Protein AF-A0A971VA96-F1 (afdb_monomer_lite)

Secondary structure (DSSP, 8-state):
---SSSSSTTSSS--------------------------PPPSEEEEEE-SS--TTSEEEEEEEEEETTEEEEEEEEEEETT--BGGG-HHHHHHHHHHHS--HHHHHHTT-

Sequence (112 aa):
MKKVLGLVLAVFLIIGVLAACASSGDKGSQDQGKGTEPVAYKDGTYQAEEPDFDDHGWKAQIQIKVEGGKITDVTYDEVNEEGLKKSEDEEYHNNFKEQKDVDLLDAFGKLQ

Foldseek 3Di:
DDPDPPPPPPPPPPPDDDDDDDDDDDDDDDPPPPPPPPQFADFDKDKDKDPDADPVQKIKIKIWGHDPSDTPDIDIFIAGPVRDTCLNDPVNQVVCCVVPVDRVVVVVVVVD

Radius of gyration: 28.67 Å; chains: 1; bounding box: 64×66×47 Å

Structure (mmCIF, N/CA/C/O backbone):
data_AF-A0A971VA96-F1
#
_entry.id   AF-A0A971VA96-F1
#
loop_
_atom_site.group_PDB
_atom_site.id
_atom_site.type_symbol
_atom_site.label_atom_id
_atom_site.label_alt_id
_atom_site.label_comp_id
_atom_site.label_asym_id
_atom_site.label_entity_id
_atom_site.label_seq_id
_atom_site.pdbx_PDB_ins_code
_atom_site.Cartn_x
_atom_site.Cartn_y
_atom_site.Cartn_z
_atom_site.occupancy
_atom_site.B_iso_or_equiv
_atom_site.auth_seq_id
_atom_site.auth_comp_id
_atom_site.auth_asym_id
_atom_site.auth_atom_id
_atom_site.pdbx_PDB_model_num
ATOM 1 N N . MET A 1 1 ? 0.901 -53.853 26.132 1.00 38.78 1 MET A N 1
ATOM 2 C CA . MET A 1 1 ? 0.193 -54.311 24.916 1.00 38.78 1 MET A CA 1
ATOM 3 C C . MET A 1 1 ? -1.237 -54.664 25.346 1.00 38.78 1 MET A C 1
ATOM 5 O O . MET A 1 1 ? -1.460 -55.776 25.770 1.00 38.78 1 MET A O 1
ATOM 9 N N . LYS A 1 2 ? -2.163 -53.729 25.600 1.00 43.94 2 LYS A N 1
ATOM 10 C CA . LYS A 1 2 ? -2.788 -52.666 24.773 1.00 43.94 2 LYS A CA 1
ATOM 11 C C . LYS A 1 2 ? -3.829 -53.137 23.737 1.00 43.94 2 LYS A C 1
ATOM 13 O O . LYS A 1 2 ? -4.241 -52.334 22.912 1.00 43.94 2 LYS A O 1
ATOM 18 N N . LYS A 1 3 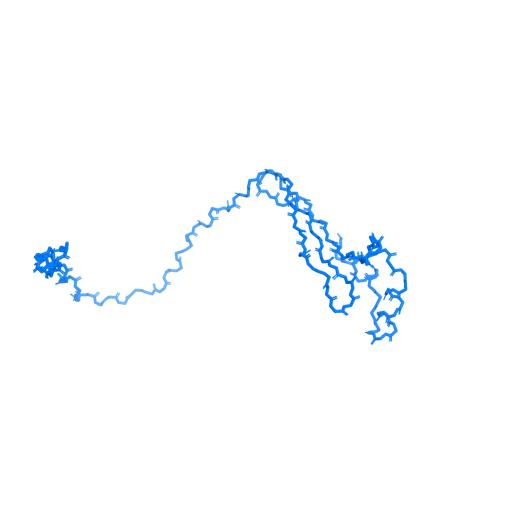? -4.265 -54.400 23.746 1.00 55.81 3 LYS A N 1
ATOM 19 C CA . LYS A 1 3 ? -5.236 -54.897 22.751 1.00 55.81 3 LYS A CA 1
ATOM 20 C C . LYS A 1 3 ? -6.380 -55.689 23.377 1.00 55.81 3 LYS A C 1
ATOM 22 O O . LYS A 1 3 ? -6.585 -56.839 23.026 1.00 55.81 3 LYS A O 1
ATOM 27 N N . VAL A 1 4 ? -7.111 -55.082 24.313 1.00 57.19 4 VAL A N 1
ATOM 28 C CA . VAL A 1 4 ? -8.420 -55.628 24.731 1.00 57.19 4 VAL A CA 1
ATOM 29 C C . VAL A 1 4 ? -9.454 -54.566 25.133 1.00 57.19 4 VAL A C 1
ATOM 31 O O . VAL A 1 4 ? -10.561 -54.909 25.519 1.00 57.19 4 VAL A O 1
ATOM 34 N N . LEU A 1 5 ? -9.147 -53.270 25.001 1.00 51.03 5 LEU A N 1
ATOM 35 C CA . LEU A 1 5 ? -10.043 -52.194 25.458 1.00 51.03 5 LEU A CA 1
ATOM 36 C C . LEU A 1 5 ? -10.902 -51.572 24.335 1.00 51.03 5 LEU A C 1
ATOM 38 O O . LEU A 1 5 ? -11.642 -50.629 24.573 1.00 51.03 5 LEU A O 1
ATOM 42 N N . GLY A 1 6 ? -10.809 -52.082 23.103 1.00 47.28 6 GLY A N 1
ATOM 43 C CA . GLY A 1 6 ? -11.418 -51.455 21.920 1.00 47.28 6 GLY A CA 1
ATOM 44 C C . GLY A 1 6 ? -12.809 -51.953 21.517 1.00 47.28 6 GLY A C 1
ATOM 45 O O . GLY A 1 6 ? -13.366 -51.410 20.573 1.00 47.28 6 GLY A O 1
ATOM 46 N N . LEU A 1 7 ? -13.374 -52.975 22.172 1.00 50.09 7 LEU A N 1
ATOM 47 C CA . LEU A 1 7 ? -14.559 -53.676 21.641 1.00 50.09 7 LEU A CA 1
ATOM 48 C C . LEU A 1 7 ? -15.854 -53.489 22.456 1.00 50.09 7 LEU A C 1
ATOM 50 O O . LEU A 1 7 ? -16.868 -54.088 22.125 1.00 50.09 7 LEU A O 1
ATOM 54 N N . VAL A 1 8 ? -15.853 -52.646 23.496 1.00 50.09 8 VAL A N 1
ATOM 55 C CA . VAL A 1 8 ? -17.038 -52.426 24.360 1.00 50.09 8 VAL A CA 1
ATOM 56 C C . VAL A 1 8 ? -17.703 -51.055 24.133 1.00 50.09 8 VAL A C 1
ATOM 58 O O . VAL A 1 8 ? -18.845 -50.852 24.528 1.00 50.09 8 VAL A O 1
ATOM 61 N N . LEU A 1 9 ? -17.066 -50.128 23.406 1.00 47.84 9 LEU A N 1
ATOM 62 C CA . LEU A 1 9 ? -17.599 -48.771 23.186 1.00 47.84 9 LEU A CA 1
ATOM 63 C C . LEU A 1 9 ? -18.414 -48.592 21.887 1.00 47.84 9 LEU A C 1
ATOM 65 O O . LEU A 1 9 ? -18.721 -47.467 21.509 1.00 47.84 9 LEU A O 1
ATOM 69 N N . ALA A 1 10 ? -18.755 -49.679 21.190 1.00 50.53 10 ALA A N 1
ATOM 70 C CA . ALA A 1 10 ? -19.492 -49.639 19.918 1.00 50.53 10 ALA A CA 1
ATOM 71 C C . ALA A 1 10 ? -21.003 -49.925 20.057 1.00 50.53 10 ALA A C 1
ATOM 73 O O . ALA A 1 10 ? -21.708 -49.997 19.057 1.00 50.53 10 ALA A O 1
ATOM 74 N N . VAL A 1 11 ? -21.517 -50.082 21.284 1.00 52.22 11 VAL A N 1
ATOM 75 C CA . VAL A 1 11 ? -22.909 -50.515 21.542 1.00 52.22 11 VAL A CA 1
ATOM 76 C C . VAL A 1 11 ? -23.820 -49.376 22.047 1.00 52.22 11 VAL A C 1
ATOM 78 O O . VAL A 1 11 ? -25.026 -49.560 22.145 1.00 52.22 11 VAL A O 1
ATOM 81 N N . PHE A 1 12 ? -23.299 -48.167 22.301 1.00 50.50 12 PHE A N 1
ATOM 82 C CA . PHE A 1 12 ? -24.062 -47.089 22.965 1.00 50.50 12 PHE A CA 1
ATOM 83 C C . PHE A 1 12 ? -24.484 -45.882 22.102 1.00 50.50 12 PHE A C 1
ATOM 85 O O . PHE A 1 12 ? -25.000 -44.913 22.647 1.00 50.50 12 PHE A O 1
ATOM 92 N N . LEU A 1 13 ? -24.334 -45.912 20.773 1.00 45.31 13 LEU A N 1
ATOM 93 C CA . LEU A 1 13 ? -24.654 -44.758 19.904 1.00 45.31 13 LEU A CA 1
ATOM 94 C C . LEU A 1 13 ? -25.685 -45.061 18.798 1.00 45.31 13 LEU A C 1
ATOM 96 O O . LEU A 1 13 ? -25.607 -44.520 17.701 1.00 45.31 13 LEU A O 1
ATOM 100 N N . ILE A 1 14 ? -26.674 -45.918 19.088 1.00 56.66 14 ILE A N 1
ATOM 101 C CA . ILE A 1 14 ? -27.770 -46.274 18.154 1.00 56.66 14 ILE A CA 1
ATOM 102 C C . ILE A 1 14 ? -29.154 -45.821 18.673 1.00 56.66 14 ILE A C 1
ATOM 104 O O . ILE A 1 14 ? -30.185 -46.321 18.241 1.00 56.66 14 ILE A O 1
ATOM 108 N N . ILE A 1 15 ? -29.230 -44.859 19.599 1.00 58.12 15 ILE A N 1
ATOM 109 C CA . ILE A 1 15 ? -30.517 -44.316 20.075 1.00 58.12 15 ILE A CA 1
ATOM 110 C C . ILE A 1 15 ? -30.542 -42.816 19.789 1.00 58.12 15 ILE A C 1
ATOM 112 O O . ILE A 1 15 ? -29.978 -42.030 20.542 1.00 58.12 15 ILE A O 1
ATOM 116 N N . GLY A 1 16 ? -31.167 -42.416 18.679 1.00 53.19 16 GLY A N 1
ATOM 117 C CA . GLY A 1 16 ? -31.333 -40.993 18.367 1.00 53.19 16 GLY A CA 1
ATOM 118 C C . GLY A 1 16 ? -31.864 -40.624 16.981 1.00 53.19 16 GLY A C 1
ATOM 119 O O . GLY A 1 16 ? -31.996 -39.438 16.703 1.00 53.19 16 GLY A O 1
ATOM 120 N N . VAL A 1 17 ? -32.199 -41.580 16.111 1.00 57.66 17 VAL A N 1
ATOM 121 C CA . VAL A 1 17 ? -32.954 -41.293 14.880 1.00 57.66 17 VAL A CA 1
ATOM 122 C C . VAL A 1 17 ? -34.384 -41.759 15.106 1.00 57.66 17 VAL A C 1
ATOM 124 O O . VAL A 1 17 ? -34.572 -42.962 15.220 1.00 57.66 17 VAL A O 1
ATOM 127 N N . LEU A 1 18 ? -35.344 -40.829 15.218 1.00 54.72 18 LEU A N 1
ATOM 128 C CA . LEU A 1 18 ? -36.775 -40.974 14.865 1.00 54.72 18 LEU A CA 1
ATOM 129 C C . LEU A 1 18 ? -37.579 -39.748 15.353 1.00 54.72 18 LEU A C 1
ATOM 131 O O . LEU A 1 18 ? -38.277 -39.805 16.359 1.00 54.72 18 LEU A O 1
ATOM 135 N N . ALA A 1 19 ? -37.495 -38.635 14.622 1.00 58.72 19 ALA A N 1
ATOM 136 C CA . ALA A 1 19 ? -38.534 -37.596 14.607 1.00 58.72 19 ALA A CA 1
ATOM 137 C C . ALA A 1 19 ? -38.423 -36.758 13.322 1.00 58.72 19 ALA A C 1
ATOM 139 O O . ALA A 1 19 ? -38.216 -35.550 13.348 1.00 58.72 19 ALA A O 1
ATOM 140 N N . ALA A 1 20 ? -38.521 -37.427 12.175 1.00 54.91 20 ALA A N 1
ATOM 141 C CA . ALA A 1 20 ? -38.694 -36.785 10.881 1.00 54.91 20 ALA A CA 1
ATOM 142 C C . ALA A 1 20 ? -39.774 -37.554 10.120 1.00 54.91 20 ALA A C 1
ATOM 144 O O . ALA A 1 20 ? -39.507 -38.646 9.628 1.00 54.91 20 ALA A O 1
ATOM 145 N N . CYS A 1 21 ? -40.997 -37.014 10.120 1.00 54.16 21 CYS A N 1
ATOM 146 C CA . CYS A 1 21 ? -41.894 -36.946 8.964 1.00 54.16 21 CYS A CA 1
ATOM 147 C C . CYS A 1 21 ? -43.249 -36.323 9.346 1.00 54.16 21 CYS A C 1
ATOM 149 O O . CYS A 1 21 ? -43.825 -36.642 10.380 1.00 54.16 21 CYS A O 1
ATOM 151 N N . ALA A 1 22 ? -43.757 -35.526 8.403 1.00 39.28 22 ALA A N 1
ATOM 152 C CA . ALA A 1 22 ? -45.149 -35.124 8.194 1.00 39.28 22 ALA A CA 1
ATOM 153 C C . ALA A 1 22 ? -45.695 -33.897 8.952 1.00 39.28 22 ALA A C 1
ATOM 155 O O . ALA A 1 22 ? -46.414 -34.000 9.938 1.00 39.28 22 ALA A O 1
ATOM 156 N N . SER A 1 23 ? -45.477 -32.727 8.344 1.00 36.31 23 SER A N 1
ATOM 157 C CA . SER A 1 23 ? -46.556 -31.773 8.044 1.00 36.31 23 SER A CA 1
ATOM 158 C C . SER A 1 23 ? -46.052 -30.771 7.000 1.00 36.31 23 SER A C 1
ATOM 160 O O . SER A 1 23 ? -45.535 -29.707 7.337 1.00 36.31 23 SER A O 1
ATOM 162 N N . SER A 1 24 ? -46.191 -31.122 5.720 1.00 45.59 24 SER A N 1
ATOM 163 C CA . SER A 1 24 ? -46.091 -30.164 4.620 1.00 45.59 24 SER A CA 1
ATOM 164 C C . SER A 1 24 ? -47.250 -29.177 4.724 1.00 45.59 24 SER A C 1
ATOM 166 O O . SER A 1 24 ? -48.396 -29.520 4.448 1.00 45.59 24 SER A O 1
ATOM 168 N N . GLY A 1 25 ? -46.935 -27.956 5.142 1.00 35.69 25 GLY A N 1
ATOM 169 C CA . GLY A 1 25 ? -47.775 -26.781 4.987 1.00 35.69 25 GLY A CA 1
ATOM 170 C C . GLY A 1 25 ? -46.942 -25.718 4.293 1.00 35.69 25 GLY A C 1
ATOM 171 O O . GLY A 1 25 ? -46.106 -25.084 4.929 1.00 35.69 25 GLY A O 1
ATOM 172 N N . ASP A 1 26 ? -47.157 -25.590 2.988 1.00 45.41 26 ASP A N 1
ATOM 173 C CA . ASP A 1 26 ? -46.724 -24.474 2.153 1.00 45.41 26 ASP A CA 1
ATOM 174 C C . ASP A 1 26 ? -47.045 -23.144 2.856 1.00 45.41 26 ASP A C 1
ATOM 176 O O . ASP A 1 26 ? -48.208 -22.786 3.042 1.00 45.41 26 ASP A O 1
ATOM 180 N N . LYS A 1 27 ? -46.007 -22.445 3.321 1.00 35.41 27 LYS A N 1
ATOM 181 C CA . LYS A 1 27 ? -46.059 -21.026 3.674 1.00 35.41 27 LYS A CA 1
ATOM 182 C C . LYS A 1 27 ? -44.789 -20.393 3.151 1.00 35.41 27 LYS A C 1
ATOM 184 O O . LYS A 1 27 ? -43.687 -20.809 3.502 1.00 35.41 27 LYS A O 1
ATOM 189 N N . GLY A 1 28 ? -45.013 -19.443 2.250 1.00 36.50 28 GLY A N 1
ATOM 190 C CA . GLY A 1 28 ? -44.010 -18.790 1.438 1.00 36.50 28 GLY A CA 1
ATOM 191 C C . GLY A 1 28 ? -42.816 -18.267 2.220 1.00 36.50 28 GLY A C 1
ATOM 192 O O . GLY A 1 28 ? -42.876 -18.013 3.422 1.00 36.50 28 GLY A O 1
ATOM 193 N N . SER A 1 29 ? -41.734 -18.112 1.462 1.00 38.41 29 SER A N 1
ATOM 194 C CA . SER A 1 29 ? -40.509 -17.426 1.838 1.00 38.41 29 SER A CA 1
ATOM 195 C C . SER A 1 29 ? -40.835 -16.130 2.583 1.00 38.41 29 SER A C 1
ATOM 197 O O . SER A 1 29 ? -41.178 -15.107 1.994 1.00 38.41 29 SER A O 1
ATOM 199 N N . GLN A 1 30 ? -40.779 -16.216 3.908 1.00 37.88 30 GLN A N 1
ATOM 200 C CA . GLN A 1 30 ? -40.682 -15.069 4.781 1.00 37.88 30 GLN A CA 1
ATOM 201 C C . GLN A 1 30 ? -39.191 -14.771 4.874 1.00 37.88 30 GLN A C 1
ATOM 203 O O . GLN A 1 30 ? -38.437 -15.516 5.501 1.00 37.88 30 GLN A O 1
ATOM 208 N N . ASP A 1 31 ? -38.793 -13.703 4.193 1.00 51.81 31 ASP A N 1
ATOM 209 C CA . ASP A 1 31 ? -37.586 -12.938 4.467 1.00 51.81 31 ASP A CA 1
ATOM 210 C C . ASP A 1 31 ? -37.535 -12.634 5.973 1.00 51.81 31 ASP A C 1
ATOM 212 O O . ASP A 1 31 ? -38.160 -11.704 6.484 1.00 51.81 31 ASP A O 1
ATOM 216 N N . GLN A 1 32 ? -36.875 -13.514 6.726 1.00 41.84 32 GLN A N 1
ATOM 217 C CA . GLN A 1 32 ? -36.455 -13.232 8.085 1.00 41.84 32 GLN A CA 1
ATOM 218 C C . GLN A 1 32 ? -35.133 -12.488 7.977 1.00 41.84 32 GLN A C 1
ATOM 220 O O . GLN A 1 32 ? -34.059 -13.089 8.027 1.00 41.84 32 GLN A O 1
ATOM 225 N N . GLY A 1 33 ? -35.238 -11.163 7.870 1.00 53.09 33 GLY A N 1
ATOM 226 C CA . GLY A 1 33 ? -34.182 -10.237 8.248 1.00 53.09 33 GLY A CA 1
ATOM 227 C C . GLY A 1 33 ? -33.763 -10.509 9.692 1.00 53.09 33 GLY A C 1
ATOM 228 O O . GLY A 1 33 ? -34.261 -9.903 10.640 1.00 53.09 33 GLY A O 1
ATOM 229 N N . LYS A 1 34 ? -32.851 -11.465 9.869 1.00 45.34 34 LYS A N 1
ATOM 230 C CA . LYS A 1 34 ? -32.048 -11.608 11.073 1.00 45.34 34 LYS A CA 1
ATOM 231 C C . LYS A 1 34 ? -31.153 -10.381 11.084 1.00 45.34 34 LYS A C 1
ATOM 233 O O . LYS A 1 34 ? -30.230 -10.309 10.281 1.00 45.34 34 LYS A O 1
ATOM 238 N N . GLY A 1 35 ? -31.490 -9.405 11.927 1.00 49.19 35 GLY A N 1
ATOM 239 C CA . GLY A 1 35 ? -30.699 -8.195 12.109 1.00 49.19 35 GLY A CA 1
ATOM 240 C C . GLY A 1 35 ? -29.224 -8.560 12.208 1.00 49.19 35 GLY A C 1
ATOM 241 O O . GLY A 1 35 ? -28.807 -9.258 13.135 1.00 49.19 35 GLY A O 1
ATOM 242 N N . THR A 1 36 ? -28.456 -8.153 11.202 1.00 57.31 36 THR A N 1
ATOM 243 C CA . THR A 1 36 ? -27.004 -8.171 11.269 1.00 57.31 36 THR A CA 1
ATOM 244 C C . THR A 1 36 ? -26.643 -7.107 12.290 1.00 57.31 36 THR A C 1
ATOM 246 O O . THR A 1 36 ? -26.555 -5.929 11.954 1.00 57.31 36 THR A O 1
ATOM 249 N N . GLU A 1 37 ? -26.496 -7.504 13.553 1.00 66.00 37 GLU A N 1
ATOM 250 C CA . GLU A 1 37 ? -25.737 -6.697 14.502 1.00 66.00 37 GLU A CA 1
ATOM 251 C C . GLU A 1 37 ? -24.400 -6.371 13.821 1.00 66.00 37 GLU A C 1
ATOM 253 O O . GLU A 1 37 ? -23.731 -7.301 13.346 1.00 66.00 37 GLU A O 1
ATOM 258 N N . PRO A 1 38 ? -24.031 -5.087 13.668 1.00 72.00 38 PRO A N 1
ATOM 259 C CA . PRO A 1 38 ? -22.781 -4.736 13.024 1.00 72.00 38 PRO A CA 1
ATOM 260 C C . PRO A 1 38 ? -21.653 -5.387 13.819 1.00 72.00 38 PRO A C 1
ATOM 262 O O . PRO A 1 38 ? -21.464 -5.100 15.001 1.00 72.00 38 PRO A O 1
ATOM 265 N N . VAL A 1 39 ? -20.918 -6.295 13.177 1.00 77.19 39 VAL A N 1
ATOM 266 C CA . VAL A 1 39 ? -19.699 -6.851 13.760 1.00 77.19 39 VAL A CA 1
ATOM 267 C C . VAL A 1 39 ? -18.751 -5.676 13.984 1.00 77.19 39 VAL A C 1
ATOM 269 O O . VAL A 1 39 ? -18.295 -5.053 13.028 1.00 77.19 39 VAL A O 1
ATOM 272 N N . ALA A 1 40 ? -18.508 -5.341 15.249 1.00 89.94 40 ALA A N 1
ATOM 273 C CA . ALA A 1 40 ? -17.549 -4.319 15.635 1.00 89.94 40 ALA A CA 1
ATOM 274 C C . ALA A 1 40 ? -16.157 -4.952 15.717 1.00 89.94 40 ALA A C 1
ATOM 276 O O . ALA A 1 40 ? -15.954 -5.939 16.432 1.00 89.94 40 ALA A O 1
ATOM 277 N N . TYR A 1 41 ? -15.201 -4.391 14.981 1.00 95.56 41 TYR A N 1
ATOM 278 C CA . TYR A 1 41 ? -13.802 -4.788 15.099 1.00 95.56 41 TYR A CA 1
ATOM 279 C C . TYR A 1 41 ? -13.240 -4.348 16.455 1.00 95.56 41 TYR A C 1
ATOM 281 O O . TYR A 1 41 ? -13.777 -3.458 17.112 1.00 95.56 41 TYR A O 1
ATOM 289 N N . LYS A 1 42 ? -12.159 -4.984 16.904 1.00 96.94 42 LYS A N 1
ATOM 290 C CA . LYS A 1 42 ? -11.422 -4.462 18.056 1.00 96.94 42 LYS A CA 1
ATOM 291 C C . LYS A 1 42 ? -10.632 -3.241 17.601 1.00 96.94 42 LYS A C 1
ATOM 293 O O . LYS A 1 42 ? -10.017 -3.283 16.541 1.00 96.94 42 LYS A O 1
ATOM 298 N N . ASP A 1 43 ? -10.650 -2.189 18.405 1.00 97.94 43 ASP A N 1
ATOM 299 C CA . ASP A 1 43 ? -9.842 -1.004 18.139 1.00 97.94 43 ASP A CA 1
ATOM 300 C C . ASP A 1 43 ? -8.351 -1.357 18.185 1.00 97.94 43 ASP A C 1
ATOM 302 O O . ASP A 1 43 ? -7.909 -2.170 19.006 1.00 97.94 43 ASP A O 1
ATOM 306 N N . GLY A 1 44 ? -7.577 -0.736 17.300 1.00 98.38 44 GLY A N 1
ATOM 307 C CA . GLY A 1 44 ? -6.146 -0.974 17.188 1.00 98.38 44 GLY A CA 1
ATOM 308 C C . GLY A 1 44 ? -5.585 -0.669 15.805 1.00 98.38 44 GLY A C 1
ATOM 309 O O . GLY A 1 44 ? -6.314 -0.359 14.864 1.00 98.38 44 GLY A O 1
ATOM 310 N N . THR A 1 45 ? -4.265 -0.788 15.701 1.00 98.62 45 THR A N 1
ATOM 311 C CA . THR A 1 45 ? -3.539 -0.743 14.432 1.00 98.62 45 THR A CA 1
ATOM 312 C C . THR A 1 45 ? -3.083 -2.152 14.092 1.00 98.62 45 THR A C 1
ATOM 314 O O . THR A 1 45 ? -2.414 -2.805 14.893 1.00 98.62 45 THR A O 1
ATOM 317 N N . TYR A 1 46 ? -3.447 -2.613 12.904 1.00 98.50 46 TYR A N 1
ATOM 318 C CA . TYR A 1 46 ? -3.119 -3.929 12.378 1.00 98.50 46 TYR A CA 1
ATOM 319 C C . TYR A 1 46 ? -2.182 -3.761 11.194 1.00 98.50 46 TYR A C 1
ATOM 321 O O . TYR A 1 46 ? -2.417 -2.896 10.355 1.00 98.50 46 TYR A O 1
ATOM 329 N N . GLN A 1 47 ? -1.135 -4.576 11.128 1.00 98.44 47 GLN A N 1
ATOM 330 C CA . GLN A 1 47 ? -0.174 -4.562 10.032 1.00 98.44 47 GLN A CA 1
ATOM 331 C C . GLN A 1 47 ? 0.008 -5.976 9.492 1.00 98.44 47 GLN A C 1
ATOM 333 O O . GLN A 1 47 ? -0.020 -6.943 10.258 1.00 98.44 47 GLN A O 1
ATOM 338 N N . ALA A 1 48 ? 0.189 -6.080 8.182 1.00 98.38 48 ALA A N 1
ATOM 339 C CA . ALA A 1 48 ? 0.602 -7.302 7.513 1.00 98.38 48 ALA A CA 1
ATOM 340 C C . ALA A 1 48 ? 1.562 -6.956 6.373 1.00 98.38 48 ALA A C 1
ATOM 342 O O . ALA A 1 48 ? 1.466 -5.885 5.775 1.00 98.38 48 ALA A O 1
ATOM 343 N N . GLU A 1 49 ? 2.472 -7.878 6.091 1.00 97.88 49 GLU A N 1
ATOM 344 C CA . GLU A 1 49 ? 3.441 -7.791 5.007 1.00 97.88 49 GLU A CA 1
ATOM 345 C C . GLU A 1 49 ? 3.605 -9.186 4.399 1.00 97.88 49 GLU A C 1
ATOM 347 O O . GLU A 1 49 ? 3.501 -10.191 5.115 1.00 97.88 49 GLU A O 1
ATOM 352 N N . GLU A 1 50 ? 3.824 -9.258 3.090 1.00 98.25 50 GLU A N 1
ATOM 353 C CA . GLU A 1 50 ? 4.197 -10.510 2.439 1.00 98.25 50 GLU A CA 1
ATOM 354 C C . GLU A 1 50 ? 5.589 -10.976 2.898 1.00 98.25 50 GLU A C 1
ATOM 356 O O . GLU A 1 50 ? 6.488 -10.156 3.094 1.00 98.25 50 GLU A O 1
ATOM 361 N N . PRO A 1 51 ? 5.785 -12.293 3.105 1.00 97.56 51 PRO A N 1
ATOM 362 C CA . PRO A 1 51 ? 7.044 -12.814 3.634 1.00 97.56 51 PRO A CA 1
ATOM 363 C C . PRO A 1 51 ? 8.200 -12.724 2.632 1.00 97.56 51 PRO A C 1
ATOM 365 O O . PRO A 1 51 ? 9.353 -12.631 3.047 1.00 97.56 51 PRO A O 1
ATOM 368 N N . ASP A 1 52 ? 7.884 -12.757 1.339 1.00 98.06 52 ASP A N 1
ATOM 369 C CA . ASP A 1 52 ? 8.831 -12.843 0.236 1.00 98.06 52 ASP A CA 1
ATOM 370 C C . ASP A 1 52 ? 8.490 -11.776 -0.814 1.00 98.06 52 ASP A C 1
ATOM 372 O O . ASP A 1 52 ? 7.335 -11.361 -0.931 1.00 98.06 52 ASP A O 1
ATOM 376 N N . PHE A 1 53 ? 9.493 -11.343 -1.580 1.00 98.31 53 PHE A N 1
ATOM 377 C CA . PHE A 1 53 ? 9.281 -10.520 -2.770 1.00 98.31 53 PHE A CA 1
ATOM 378 C C . PHE A 1 53 ? 8.698 -11.370 -3.906 1.00 98.31 53 PHE A C 1
ATOM 380 O O . PHE A 1 53 ? 9.020 -12.554 -4.036 1.00 98.31 53 PHE A O 1
ATOM 387 N N . ASP A 1 54 ? 7.848 -10.762 -4.726 1.00 97.69 54 ASP A N 1
ATOM 388 C CA . ASP A 1 54 ? 7.311 -11.362 -5.938 1.00 97.69 54 ASP A CA 1
ATOM 389 C C . ASP A 1 54 ? 8.381 -11.474 -7.042 1.00 97.69 54 ASP A C 1
ATOM 391 O O . ASP A 1 54 ? 9.513 -11.001 -6.912 1.00 97.69 54 ASP A O 1
ATOM 395 N N . ASP A 1 55 ? 8.013 -12.079 -8.173 1.00 97.69 55 ASP A N 1
ATOM 396 C CA . ASP A 1 55 ? 8.915 -12.247 -9.323 1.00 97.69 55 ASP A CA 1
ATOM 397 C C . ASP A 1 55 ? 9.365 -10.908 -9.957 1.00 97.69 55 ASP A C 1
ATOM 399 O O . ASP A 1 55 ? 10.243 -10.896 -10.822 1.00 97.69 55 ASP A O 1
ATOM 403 N N . HIS A 1 56 ? 8.775 -9.780 -9.545 1.00 95.19 56 HIS A N 1
ATOM 404 C CA . HIS A 1 56 ? 9.121 -8.427 -9.977 1.00 95.19 56 HIS A CA 1
ATOM 405 C C . HIS A 1 56 ? 9.913 -7.649 -8.914 1.00 95.19 56 HIS A C 1
ATOM 407 O O . HIS A 1 56 ? 10.215 -6.475 -9.135 1.00 95.19 56 HIS A O 1
ATOM 413 N N . GLY A 1 57 ? 10.258 -8.279 -7.788 1.00 97.38 57 GLY A N 1
ATOM 414 C CA . GLY A 1 57 ? 11.042 -7.674 -6.716 1.00 97.38 57 GLY A CA 1
ATOM 415 C C . GLY A 1 57 ? 10.243 -6.765 -5.784 1.00 97.38 57 GLY A C 1
ATOM 416 O O . GLY A 1 57 ? 10.846 -5.919 -5.130 1.00 97.38 57 GLY A O 1
ATOM 417 N N . TRP A 1 58 ? 8.917 -6.918 -5.711 1.00 98.31 58 TRP A N 1
ATOM 418 C CA . TRP A 1 58 ? 8.028 -6.142 -4.841 1.00 98.31 58 TRP A CA 1
ATOM 419 C C . TRP A 1 58 ? 7.363 -7.032 -3.791 1.00 98.31 58 TRP A C 1
ATOM 421 O O . TRP A 1 58 ? 7.054 -8.186 -4.061 1.00 98.31 58 TRP A O 1
ATOM 431 N N . LYS A 1 59 ? 7.099 -6.505 -2.595 1.00 98.19 59 LYS A N 1
ATOM 432 C CA . LYS A 1 59 ? 6.262 -7.176 -1.586 1.00 98.19 59 LYS A CA 1
ATOM 433 C C . LYS A 1 59 ? 5.199 -6.228 -1.056 1.00 98.19 59 LYS A C 1
ATOM 435 O O . LYS A 1 59 ? 5.486 -5.056 -0.802 1.00 98.19 59 LYS A O 1
ATOM 440 N N . ALA A 1 60 ? 3.987 -6.725 -0.856 1.00 98.38 60 ALA A N 1
ATOM 441 C CA . ALA A 1 60 ? 2.895 -5.923 -0.329 1.00 98.38 60 ALA A CA 1
ATOM 442 C C . ALA A 1 60 ? 3.019 -5.685 1.182 1.00 98.38 60 ALA A C 1
ATOM 444 O O . ALA A 1 60 ? 3.327 -6.595 1.953 1.00 98.38 60 ALA A O 1
ATOM 445 N N . GLN A 1 61 ? 2.677 -4.472 1.612 1.00 98.38 61 GLN A N 1
ATOM 446 C CA . GLN A 1 61 ? 2.478 -4.088 3.006 1.00 98.38 61 GLN A CA 1
ATOM 447 C C . GLN A 1 61 ? 1.137 -3.369 3.174 1.00 98.38 61 GLN A C 1
ATOM 449 O O . GLN A 1 61 ? 0.714 -2.575 2.332 1.00 98.38 61 GLN A O 1
ATOM 454 N N . ILE A 1 62 ? 0.458 -3.630 4.287 1.00 98.44 62 ILE A N 1
ATOM 455 C CA . ILE A 1 62 ? -0.803 -2.978 4.632 1.00 98.44 62 ILE A CA 1
ATOM 456 C C . ILE A 1 62 ? -0.836 -2.618 6.112 1.00 98.44 62 ILE A C 1
ATOM 458 O O . ILE A 1 62 ? -0.457 -3.412 6.973 1.00 98.44 62 ILE A O 1
ATOM 462 N N . GLN A 1 63 ? -1.352 -1.431 6.411 1.00 98.44 63 GLN A N 1
ATOM 463 C CA . GLN A 1 63 ? -1.712 -0.995 7.749 1.00 98.44 63 GLN A CA 1
ATOM 464 C C . GLN A 1 63 ? -3.188 -0.602 7.783 1.00 98.44 63 GLN A C 1
ATOM 466 O O . GLN A 1 63 ? -3.647 0.185 6.961 1.00 98.44 63 GLN A O 1
ATOM 471 N N . ILE A 1 64 ? -3.922 -1.113 8.768 1.00 98.44 64 ILE A N 1
ATOM 472 C CA . ILE A 1 64 ? -5.337 -0.813 8.993 1.00 98.44 64 ILE A CA 1
ATOM 473 C C . ILE A 1 64 ? -5.494 -0.235 10.394 1.00 98.44 64 ILE A C 1
ATOM 475 O O . ILE A 1 64 ? -5.060 -0.848 11.373 1.00 98.44 64 ILE A O 1
ATOM 479 N N . LYS A 1 65 ? -6.155 0.917 10.505 1.00 98.44 65 LYS A N 1
ATOM 480 C CA . LYS A 1 65 ? -6.532 1.520 11.784 1.00 98.44 65 LYS A CA 1
ATOM 481 C C . LYS A 1 65 ? -8.014 1.290 12.050 1.00 98.44 65 LYS A C 1
ATOM 483 O O . LYS A 1 65 ? -8.851 1.584 11.199 1.00 98.44 65 LYS A O 1
ATOM 488 N N . VAL A 1 66 ? -8.332 0.773 13.233 1.00 98.25 66 VAL A N 1
ATOM 489 C CA . VAL A 1 66 ? -9.702 0.578 13.712 1.00 98.25 66 VAL A CA 1
ATOM 490 C C . VAL A 1 66 ? -9.951 1.459 14.930 1.00 98.25 66 VAL A C 1
ATOM 492 O O . VAL A 1 66 ? -9.227 1.360 15.922 1.00 98.25 66 VAL A O 1
ATOM 495 N N . GLU A 1 67 ? -10.997 2.280 14.869 1.00 97.31 67 GLU A N 1
ATOM 496 C CA . GLU A 1 67 ? -11.466 3.121 15.974 1.00 97.31 67 GLU A CA 1
ATOM 497 C C . GLU A 1 67 ? -12.994 3.056 16.073 1.00 97.31 67 GLU A C 1
ATOM 499 O O . GLU A 1 67 ? -13.708 3.133 15.068 1.00 97.31 67 GLU A O 1
ATOM 504 N N . GLY A 1 68 ? -13.524 2.897 17.289 1.00 95.81 68 GLY A N 1
ATOM 505 C CA . GLY A 1 68 ? -14.967 2.758 17.501 1.00 95.81 68 GLY A CA 1
AT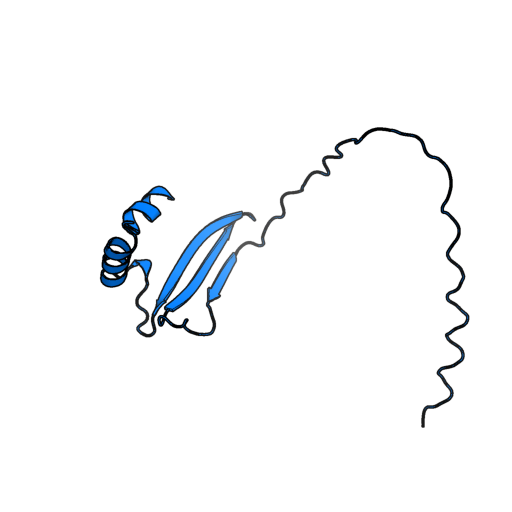OM 506 C C . GLY A 1 68 ? -15.563 1.538 16.789 1.00 95.81 68 GLY A C 1
ATOM 507 O O . GLY A 1 68 ? -16.709 1.576 16.334 1.00 95.81 68 GLY A O 1
ATOM 508 N N . GLY A 1 69 ? -14.771 0.476 16.638 1.00 96.25 69 GLY A N 1
ATOM 509 C CA . GLY A 1 69 ? -15.137 -0.750 15.938 1.00 96.25 69 GLY A CA 1
ATOM 510 C C . GLY A 1 69 ? -15.281 -0.626 14.421 1.00 96.25 69 GLY A C 1
ATOM 511 O O . GLY A 1 69 ? -15.840 -1.531 13.797 1.00 96.25 69 GLY A O 1
ATOM 512 N N . LYS A 1 70 ? -14.790 0.466 13.820 1.00 95.38 70 LYS A N 1
ATOM 513 C CA . LYS A 1 70 ? -14.806 0.724 12.373 1.00 95.38 70 LYS A CA 1
ATOM 514 C C . LYS A 1 70 ? -13.393 0.956 11.862 1.00 95.38 70 LYS A C 1
ATOM 516 O O . LYS A 1 70 ? -12.569 1.514 12.573 1.00 95.38 70 LYS A O 1
ATOM 521 N N . ILE A 1 71 ? -13.136 0.571 10.617 1.00 95.94 71 ILE A N 1
ATOM 522 C CA . ILE A 1 71 ? -11.899 0.942 9.927 1.00 95.94 71 ILE A CA 1
ATOM 523 C C . ILE A 1 71 ? -11.943 2.451 9.668 1.00 95.94 71 ILE A C 1
ATOM 525 O O . ILE A 1 71 ? -12.885 2.927 9.034 1.00 95.94 71 ILE A O 1
ATOM 529 N N . THR A 1 72 ? -10.963 3.187 10.185 1.00 96.69 72 THR A N 1
ATOM 530 C CA . THR A 1 72 ? -10.843 4.641 10.002 1.00 96.69 72 THR A CA 1
ATOM 531 C C . THR A 1 72 ? -9.720 5.035 9.057 1.00 96.69 72 THR A C 1
ATOM 533 O O . THR A 1 72 ? -9.783 6.120 8.491 1.00 96.69 72 THR A O 1
ATOM 536 N N . ASP A 1 73 ? -8.734 4.161 8.855 1.00 96.62 73 ASP A N 1
ATOM 537 C CA . ASP A 1 73 ? -7.627 4.388 7.930 1.00 96.62 73 ASP A CA 1
ATOM 538 C C . ASP A 1 73 ? -7.136 3.060 7.344 1.00 96.62 73 ASP A C 1
ATOM 540 O O . ASP A 1 73 ? -7.119 2.034 8.037 1.00 96.62 73 ASP A O 1
ATOM 544 N N . VAL A 1 74 ? -6.741 3.089 6.072 1.00 95.94 74 VAL A N 1
ATOM 545 C CA . VAL A 1 74 ? -6.056 1.988 5.395 1.00 95.94 74 VAL A CA 1
ATOM 546 C C . VAL A 1 74 ? -4.918 2.583 4.585 1.00 95.94 74 VAL A C 1
ATOM 548 O O . VAL A 1 74 ? -5.144 3.393 3.691 1.00 95.94 74 VAL A O 1
ATOM 551 N N . THR A 1 75 ? -3.703 2.133 4.869 1.00 95.19 75 THR A N 1
ATOM 552 C CA . THR A 1 75 ? -2.519 2.426 4.064 1.00 95.19 75 THR A CA 1
ATOM 553 C C . THR A 1 75 ? -2.052 1.127 3.425 1.00 95.19 75 THR A C 1
ATOM 555 O O . THR A 1 75 ? -1.853 0.141 4.132 1.00 95.19 75 THR A O 1
ATOM 558 N N . TYR A 1 76 ? -1.875 1.118 2.109 1.00 95.94 76 TYR A N 1
ATOM 559 C CA . TYR A 1 76 ? -1.350 -0.018 1.355 1.00 95.94 76 TYR A CA 1
ATOM 560 C C . TYR A 1 76 ? -0.241 0.463 0.429 1.00 95.94 76 TYR A C 1
ATOM 562 O O . TYR A 1 76 ? -0.375 1.522 -0.183 1.00 95.94 76 TYR A O 1
ATOM 570 N N . ASP A 1 77 ? 0.824 -0.323 0.327 1.00 97.12 77 ASP A N 1
ATOM 571 C CA . ASP A 1 77 ? 1.883 -0.114 -0.651 1.00 97.12 77 ASP A CA 1
ATOM 572 C C . ASP A 1 77 ? 2.554 -1.439 -1.004 1.00 97.12 77 ASP A C 1
ATOM 574 O O . ASP A 1 77 ? 2.390 -2.442 -0.309 1.00 97.12 77 ASP A O 1
ATOM 578 N N . GLU A 1 78 ? 3.379 -1.410 -2.037 1.00 97.88 78 GLU A N 1
ATOM 579 C CA . GLU A 1 78 ? 4.356 -2.452 -2.303 1.00 97.88 78 GLU A CA 1
ATOM 580 C C . GLU A 1 78 ? 5.753 -1.850 -2.187 1.00 97.88 78 GLU A C 1
ATOM 582 O O . GLU A 1 78 ? 5.996 -0.744 -2.657 1.00 97.88 78 GLU A O 1
ATOM 587 N N . VAL A 1 79 ? 6.683 -2.549 -1.548 1.00 98.19 79 VAL A N 1
ATOM 588 C CA . VAL A 1 79 ? 8.068 -2.083 -1.400 1.00 98.19 79 VAL A CA 1
ATOM 589 C C . VAL A 1 79 ? 9.023 -3.010 -2.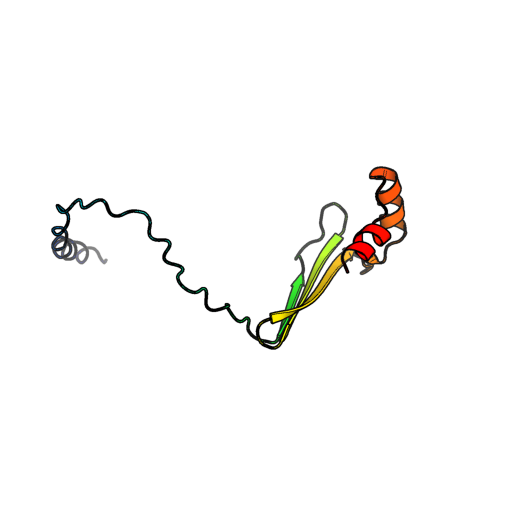115 1.00 98.19 79 VAL A C 1
ATOM 591 O O . VAL A 1 79 ? 8.832 -4.226 -2.091 1.00 98.19 79 VAL A O 1
ATOM 594 N N . ASN A 1 80 ? 10.041 -2.438 -2.748 1.00 97.44 80 ASN A N 1
ATOM 595 C CA . ASN A 1 80 ? 11.103 -3.213 -3.372 1.00 97.44 80 ASN A CA 1
ATOM 596 C C . ASN A 1 80 ? 12.223 -3.559 -2.377 1.00 97.44 80 ASN A C 1
ATOM 598 O O . ASN A 1 80 ? 12.190 -3.159 -1.208 1.00 97.44 80 ASN A O 1
ATOM 602 N N . GLU A 1 81 ? 13.227 -4.310 -2.832 1.00 96.19 81 GLU A N 1
ATOM 603 C CA . GLU A 1 81 ? 14.377 -4.717 -2.008 1.00 96.19 81 GLU A CA 1
ATOM 604 C C . GLU A 1 81 ? 15.175 -3.534 -1.425 1.00 96.19 81 GLU A C 1
ATOM 606 O O . GLU A 1 81 ? 15.823 -3.673 -0.387 1.00 96.19 81 GLU A O 1
ATOM 611 N N . GLU A 1 82 ? 15.101 -2.358 -2.052 1.00 95.81 82 GLU A N 1
ATOM 612 C CA . GLU A 1 82 ? 15.753 -1.123 -1.600 1.00 95.81 82 GLU A CA 1
ATOM 613 C C . GLU A 1 82 ? 14.897 -0.330 -0.595 1.00 95.81 82 GLU A C 1
ATOM 615 O O . GLU A 1 82 ? 15.350 0.669 -0.033 1.00 95.81 82 GLU A O 1
ATOM 620 N N . GLY A 1 83 ? 13.663 -0.775 -0.342 1.00 95.44 83 GLY A N 1
ATOM 621 C CA . GLY A 1 83 ? 12.696 -0.096 0.516 1.00 95.44 83 GLY A CA 1
ATOM 622 C C . GLY A 1 83 ? 11.988 1.085 -0.151 1.00 95.44 83 GLY A C 1
ATOM 623 O O . GLY A 1 83 ? 11.282 1.823 0.539 1.00 95.44 83 GLY A O 1
ATOM 624 N N . LEU A 1 84 ? 12.147 1.270 -1.467 1.00 97.44 84 LEU A N 1
ATOM 625 C CA . LEU A 1 84 ? 11.356 2.229 -2.234 1.00 97.44 84 LEU A CA 1
ATOM 626 C C . LEU A 1 84 ? 9.922 1.712 -2.337 1.00 97.44 84 LEU A C 1
ATOM 628 O O . LEU A 1 84 ? 9.690 0.537 -2.620 1.00 97.44 84 LEU A O 1
ATOM 632 N N . LYS A 1 85 ? 8.962 2.601 -2.107 1.00 97.31 85 LYS A N 1
ATOM 633 C CA . LYS A 1 85 ? 7.543 2.320 -2.290 1.00 97.31 85 LYS A CA 1
ATOM 634 C C . LYS A 1 85 ? 7.156 2.451 -3.750 1.00 97.31 85 LYS A C 1
ATOM 636 O O . LYS A 1 85 ? 7.499 3.434 -4.401 1.00 97.31 85 LYS A O 1
ATOM 641 N N . LYS A 1 86 ? 6.349 1.516 -4.225 1.00 96.62 86 LYS A N 1
ATOM 642 C CA . LYS A 1 86 ? 5.843 1.477 -5.593 1.00 96.62 86 LYS A CA 1
ATOM 643 C C . LYS A 1 86 ? 4.950 2.670 -5.895 1.00 96.62 86 LYS A C 1
ATOM 645 O O . LYS A 1 86 ? 4.988 3.186 -7.003 1.00 96.62 86 LYS A O 1
ATOM 650 N N . SER A 1 87 ? 4.198 3.143 -4.897 1.00 94.88 87 SER A N 1
ATOM 651 C CA . SER A 1 87 ? 3.383 4.362 -5.002 1.00 94.88 87 SER A CA 1
ATOM 652 C C . SER A 1 87 ? 4.200 5.658 -5.124 1.00 94.88 87 SER A C 1
ATOM 654 O O . SER A 1 87 ? 3.651 6.701 -5.480 1.00 94.88 87 SER A O 1
ATOM 656 N N . GLU A 1 88 ? 5.504 5.604 -4.838 1.00 95.12 88 GLU A N 1
ATOM 657 C CA . GLU A 1 88 ? 6.448 6.724 -4.921 1.00 95.12 88 GLU A CA 1
ATOM 658 C C . GLU A 1 88 ? 7.459 6.529 -6.078 1.00 95.12 88 GLU A C 1
ATOM 660 O O . GLU A 1 88 ? 8.296 7.398 -6.320 1.00 95.12 88 GLU A O 1
ATOM 665 N N . ASP A 1 89 ? 7.372 5.421 -6.825 1.00 96.75 89 ASP A N 1
ATOM 666 C CA . ASP A 1 89 ? 8.296 5.064 -7.906 1.00 96.75 89 ASP A CA 1
ATOM 667 C C . ASP A 1 89 ? 7.861 5.679 -9.252 1.00 96.75 89 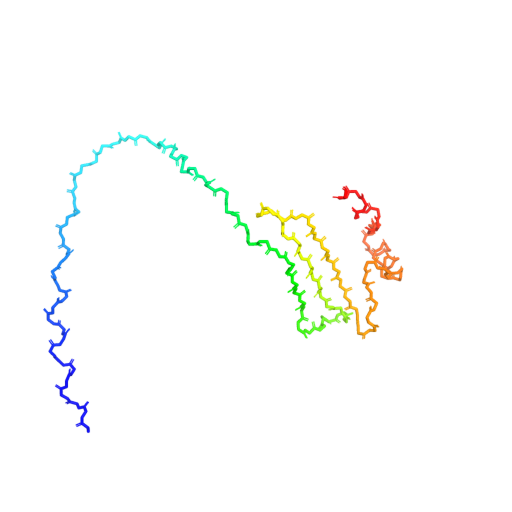ASP A C 1
ATOM 669 O O . ASP A 1 89 ? 6.979 5.179 -9.957 1.00 96.75 89 ASP A O 1
ATOM 673 N N . GLU A 1 90 ? 8.503 6.788 -9.630 1.00 95.81 90 GLU A N 1
ATOM 674 C CA . GLU A 1 90 ? 8.252 7.479 -10.901 1.00 95.81 90 GLU A CA 1
ATOM 675 C C . GLU A 1 90 ? 8.523 6.604 -12.134 1.00 95.81 90 GLU A C 1
ATOM 677 O O . GLU A 1 90 ? 7.807 6.714 -13.135 1.00 95.81 90 GLU A O 1
ATOM 682 N N . GLU A 1 91 ? 9.534 5.734 -12.087 1.00 95.75 91 GLU A N 1
ATOM 683 C CA . GLU A 1 91 ? 9.860 4.849 -13.204 1.00 95.75 91 GLU A CA 1
ATOM 684 C C . GLU A 1 91 ? 8.755 3.808 -13.393 1.00 95.75 91 GLU A C 1
ATOM 686 O O . GLU A 1 91 ? 8.275 3.614 -14.516 1.00 95.75 91 GLU A O 1
ATOM 691 N N . TYR A 1 92 ? 8.280 3.205 -12.300 1.00 95.94 92 TYR A N 1
ATOM 692 C CA . TYR A 1 92 ? 7.154 2.277 -12.343 1.00 95.94 92 TYR A CA 1
ATOM 693 C C . TYR A 1 92 ? 5.900 2.936 -12.928 1.00 95.94 92 TYR A C 1
ATOM 695 O O . TYR A 1 92 ? 5.264 2.372 -13.823 1.00 95.94 92 TYR A O 1
ATOM 703 N N . HIS A 1 93 ? 5.561 4.151 -12.485 1.00 95.69 93 HIS A N 1
ATOM 704 C CA . HIS A 1 93 ? 4.402 4.885 -12.998 1.00 95.69 93 HIS A CA 1
ATOM 705 C C . HIS A 1 93 ? 4.502 5.176 -14.499 1.00 95.69 93 HIS A C 1
ATOM 707 O O . HIS A 1 93 ? 3.530 4.971 -15.232 1.00 95.69 93 HIS A O 1
ATOM 713 N N . ASN A 1 94 ? 5.669 5.622 -14.968 1.00 96.56 94 ASN A N 1
ATOM 714 C CA . ASN A 1 94 ? 5.895 5.916 -16.382 1.00 96.56 94 ASN A CA 1
ATOM 715 C C . ASN A 1 94 ? 5.789 4.648 -17.239 1.00 96.56 94 ASN A C 1
ATOM 717 O O . ASN A 1 94 ? 5.057 4.637 -18.231 1.00 96.56 94 ASN A O 1
ATOM 721 N N . ASN A 1 95 ? 6.438 3.562 -16.811 1.00 96.12 95 ASN A N 1
ATOM 722 C CA . ASN A 1 95 ? 6.387 2.271 -17.496 1.00 96.12 95 ASN A CA 1
ATOM 723 C C . ASN A 1 95 ? 4.961 1.698 -17.525 1.00 96.12 95 ASN A C 1
ATOM 725 O O . ASN A 1 95 ? 4.519 1.173 -18.550 1.00 96.12 95 ASN A O 1
ATOM 729 N N . PHE A 1 96 ? 4.209 1.820 -16.426 1.00 95.69 96 PHE A N 1
ATOM 730 C CA . PHE A 1 96 ? 2.820 1.370 -16.369 1.00 95.69 96 PHE A CA 1
ATOM 731 C C . PHE A 1 96 ? 1.932 2.174 -17.320 1.00 95.69 96 PHE A C 1
ATOM 733 O O . PHE A 1 96 ? 1.142 1.588 -18.060 1.00 95.69 96 PHE A O 1
ATOM 740 N N . LYS A 1 97 ? 2.093 3.501 -17.357 1.00 96.62 97 LYS A N 1
ATOM 741 C CA . LYS A 1 97 ? 1.353 4.372 -18.272 1.00 96.62 97 LYS A CA 1
ATOM 742 C C . LYS A 1 97 ? 1.646 4.048 -19.731 1.00 96.62 97 LYS A C 1
ATOM 744 O O . LYS A 1 97 ? 0.709 3.943 -20.513 1.00 96.62 97 LYS A O 1
ATOM 749 N N . GLU A 1 98 ? 2.907 3.829 -20.093 1.00 97.44 98 GLU A N 1
ATOM 750 C CA . GLU A 1 98 ? 3.283 3.456 -21.462 1.00 97.44 98 GLU A CA 1
ATOM 751 C C . GLU A 1 98 ? 2.687 2.102 -21.877 1.00 97.44 98 GLU A C 1
ATOM 753 O O . GLU A 1 98 ? 2.168 1.957 -22.982 1.00 97.44 98 GLU A O 1
ATOM 758 N N . GLN A 1 99 ? 2.714 1.108 -20.985 1.00 96.88 99 GLN A N 1
ATOM 759 C CA . GLN A 1 99 ? 2.253 -0.245 -21.307 1.00 96.88 99 GLN A CA 1
ATOM 760 C C . GLN A 1 99 ? 0.734 -0.423 -21.224 1.00 96.88 99 GLN A C 1
ATOM 762 O O . GLN A 1 99 ? 0.183 -1.301 -21.894 1.00 96.88 99 GLN A O 1
ATOM 767 N N . LYS A 1 100 ? 0.063 0.326 -20.343 1.00 96.25 100 LYS A N 1
ATOM 768 C CA . LYS A 1 100 ? -1.356 0.134 -20.008 1.00 96.25 100 LYS A CA 1
ATOM 769 C C . LYS A 1 100 ? -2.250 1.298 -20.415 1.00 96.25 100 LYS A C 1
ATOM 771 O O . LYS A 1 100 ? -3.462 1.136 -20.332 1.00 96.25 100 LYS A O 1
ATOM 776 N N . ASP A 1 101 ? -1.680 2.423 -20.847 1.00 96.19 101 ASP A N 1
ATOM 777 C CA . ASP A 1 101 ? -2.399 3.675 -21.125 1.00 96.19 101 ASP A CA 1
ATOM 778 C C . ASP A 1 101 ? -3.249 4.139 -19.925 1.00 96.19 101 ASP A C 1
ATOM 780 O O . ASP A 1 101 ? -4.383 4.598 -20.048 1.00 96.19 101 ASP A O 1
ATOM 784 N N . VAL A 1 102 ? -2.700 3.962 -18.717 1.00 95.19 102 VAL A N 1
ATOM 785 C CA . VAL A 1 102 ? -3.339 4.324 -17.447 1.00 95.19 102 VAL A CA 1
ATOM 786 C C . VAL A 1 102 ? -2.357 5.121 -16.601 1.00 95.19 102 VAL A C 1
ATOM 788 O O . VAL A 1 102 ? -1.265 4.656 -16.286 1.00 95.19 102 VAL A O 1
ATOM 791 N N . ASP A 1 103 ? -2.771 6.318 -16.199 1.00 95.00 103 ASP A N 1
ATOM 792 C CA . ASP A 1 103 ? -2.038 7.142 -15.245 1.00 95.00 103 ASP A CA 1
ATOM 793 C C . ASP A 1 103 ? -2.414 6.718 -13.818 1.00 95.00 103 ASP A C 1
ATOM 795 O O . ASP A 1 103 ? -3.521 6.993 -13.348 1.00 95.00 103 ASP A O 1
ATOM 799 N N . LEU A 1 104 ? -1.519 5.977 -13.158 1.00 92.50 104 LEU A N 1
ATOM 800 C CA . LEU A 1 104 ? -1.783 5.410 -11.834 1.00 92.50 104 LEU A CA 1
ATOM 801 C C . LEU A 1 104 ? -2.069 6.490 -10.789 1.00 92.50 104 LEU A C 1
ATOM 803 O O . LEU A 1 104 ? -2.983 6.318 -9.987 1.00 92.50 104 LEU A O 1
ATOM 807 N N . LEU A 1 105 ? -1.349 7.614 -10.818 1.00 92.25 105 LEU A N 1
ATOM 808 C CA . LEU A 1 105 ? -1.528 8.685 -9.837 1.00 92.25 105 LEU A CA 1
ATOM 809 C C . LEU A 1 105 ? -2.885 9.376 -10.005 1.00 92.25 105 LEU A C 1
ATOM 811 O O . LEU A 1 105 ? -3.576 9.628 -9.018 1.00 92.25 105 LEU A O 1
ATOM 815 N N . ASP A 1 106 ? -3.310 9.617 -11.248 1.00 94.19 106 ASP A N 1
ATOM 816 C CA . ASP A 1 106 ? -4.656 10.127 -11.537 1.00 94.19 106 ASP A CA 1
ATOM 817 C C . ASP A 1 106 ? -5.749 9.117 -11.143 1.00 94.19 106 ASP A C 1
ATOM 819 O O . ASP A 1 106 ? -6.776 9.494 -10.576 1.00 94.19 106 ASP A O 1
ATOM 823 N N . ALA A 1 107 ? -5.533 7.823 -11.397 1.00 92.62 107 ALA A N 1
ATOM 824 C CA . ALA A 1 107 ? -6.478 6.774 -11.020 1.00 92.62 107 ALA A CA 1
ATOM 825 C C . ALA A 1 107 ? -6.649 6.673 -9.496 1.00 92.62 107 ALA A C 1
ATOM 827 O O . ALA A 1 107 ? -7.782 6.643 -9.015 1.00 92.62 107 ALA A O 1
ATOM 828 N N . PHE A 1 108 ? -5.549 6.672 -8.736 1.00 88.44 108 PHE A N 1
ATOM 829 C CA . PHE A 1 108 ? -5.589 6.664 -7.273 1.00 88.44 108 PHE A CA 1
ATOM 830 C C . PHE A 1 108 ? -6.220 7.937 -6.711 1.00 88.44 108 PHE A C 1
ATOM 832 O O . PHE A 1 108 ? -7.072 7.851 -5.827 1.00 88.44 108 PHE A O 1
ATOM 839 N N . GLY A 1 109 ? -5.884 9.103 -7.267 1.00 89.69 109 GLY A N 1
ATOM 840 C CA . GLY A 1 109 ? -6.449 10.382 -6.837 1.00 89.69 109 GLY A CA 1
ATOM 841 C C . GLY A 1 109 ? -7.973 10.473 -6.978 1.00 89.69 109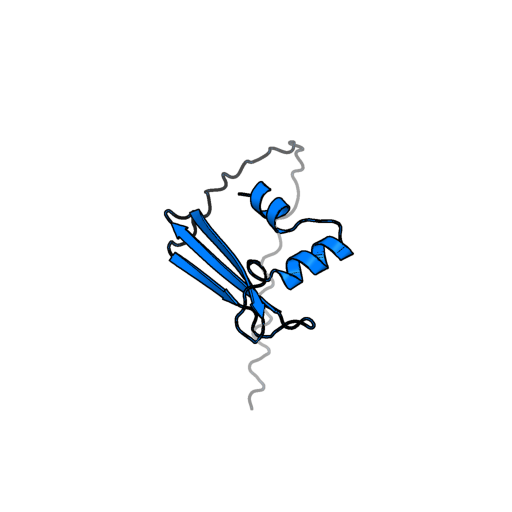 GLY A C 1
ATOM 842 O O . GLY A 1 109 ? -8.606 11.209 -6.232 1.00 89.69 109 GLY A O 1
ATOM 843 N N . LYS A 1 110 ? -8.591 9.709 -7.890 1.00 92.38 110 LYS A N 1
ATOM 844 C CA . LYS A 1 110 ? -10.059 9.655 -8.059 1.00 92.38 110 LYS A CA 1
ATOM 845 C C . LYS A 1 110 ? -10.780 8.759 -7.051 1.00 92.38 110 LYS A C 1
ATOM 847 O O . LYS A 1 110 ? -12.009 8.790 -7.001 1.00 92.38 110 LYS A O 1
ATOM 852 N N . LEU A 1 111 ? -10.050 7.914 -6.325 1.00 83.44 111 LEU A N 1
ATOM 853 C CA . LEU A 1 111 ? -10.616 6.961 -5.365 1.00 83.44 111 LEU A CA 1
ATOM 854 C C . LEU A 1 111 ? -10.653 7.502 -3.930 1.00 83.44 111 LEU A 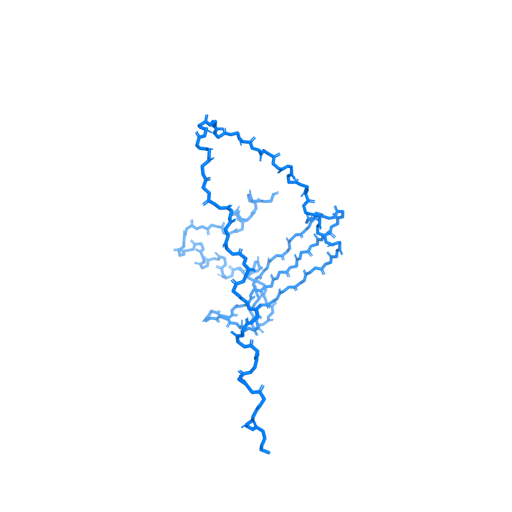C 1
ATOM 856 O O . LEU A 1 111 ? -11.326 6.905 -3.088 1.00 83.44 111 LEU A O 1
ATOM 860 N N . GLN A 1 112 ? -9.926 8.588 -3.664 1.00 70.44 112 GLN A N 1
ATOM 861 C CA . GLN A 1 112 ? -9.869 9.283 -2.375 1.00 70.44 112 GLN A CA 1
ATOM 862 C C . GLN A 1 112 ? -10.963 10.350 -2.271 1.00 70.44 112 GLN A C 1
ATOM 864 O O . GLN A 1 112 ? -11.506 10.507 -1.154 1.00 70.44 112 GLN A O 1
#

pLDDT: mean 79.89, std 22.71, range [35.41, 98.62]